Protein AF-A0A1F3WUD7-F1 (afdb_monomer)

Sequence (116 aa):
MKKLGIIGFVFGLLAMILGLYLQLSLVPAAAAADANWQMAISMTNDAYFGSLMHQTDMAVMDAKTDFAVIVMFAGILAVLLSIIPAIRKIRIAWIGIILGVAMCFLGAAYGTHMFS

Structure (mmCIF, N/CA/C/O backbone):
data_AF-A0A1F3WUD7-F1
#
_entry.id   AF-A0A1F3WUD7-F1
#
loop_
_atom_site.group_PDB
_atom_site.id
_atom_site.type_symbol
_atom_site.label_atom_id
_atom_site.label_alt_id
_atom_site.label_comp_id
_atom_site.label_asym_id
_atom_site.label_entity_id
_atom_site.label_seq_id
_atom_site.pdbx_PDB_ins_code
_atom_site.Cartn_x
_atom_site.Cartn_y
_atom_site.Cartn_z
_atom_site.occupancy
_atom_site.B_iso_or_equiv
_atom_site.auth_seq_id
_atom_site.auth_comp_id
_atom_site.auth_asym_id
_atom_site.auth_atom_id
_atom_site.pdbx_PDB_model_num
ATOM 1 N N . MET A 1 1 ? -24.312 4.713 18.463 1.00 73.50 1 MET A N 1
ATOM 2 C CA . MET A 1 1 ? -22.942 4.165 18.627 1.00 73.50 1 MET A CA 1
ATOM 3 C C . MET A 1 1 ? -22.709 2.849 17.891 1.00 73.50 1 MET A C 1
ATOM 5 O O . MET A 1 1 ? -21.718 2.776 17.183 1.00 73.50 1 MET A O 1
ATOM 9 N N . LYS A 1 2 ? -23.597 1.839 17.977 1.00 78.12 2 LYS A N 1
ATOM 10 C CA . LYS A 1 2 ? -23.434 0.569 17.227 1.00 78.12 2 LYS A CA 1
ATOM 11 C C . LYS A 1 2 ? -23.251 0.773 15.714 1.00 78.12 2 LYS A C 1
ATOM 13 O O . LYS A 1 2 ? -22.323 0.217 15.150 1.00 78.12 2 LYS A O 1
ATOM 18 N N . LYS A 1 3 ? -24.060 1.648 15.099 1.00 87.44 3 LYS A N 1
ATOM 19 C CA . LYS A 1 3 ? -23.939 2.021 13.674 1.00 87.44 3 LYS A CA 1
ATOM 20 C C . LYS A 1 3 ? -22.553 2.581 13.324 1.00 87.44 3 LYS A C 1
ATOM 22 O O . LYS A 1 3 ? -21.964 2.156 12.346 1.00 87.44 3 LYS A O 1
ATOM 27 N N . LEU A 1 4 ? -22.010 3.465 14.166 1.00 84.00 4 LEU A N 1
ATOM 28 C CA . LEU A 1 4 ? -20.679 4.050 13.969 1.00 84.00 4 LEU A CA 1
ATOM 29 C C . LEU A 1 4 ? -19.569 2.989 14.069 1.00 84.00 4 LEU A C 1
ATOM 31 O O . LEU A 1 4 ? -18.657 2.985 13.258 1.00 84.00 4 LEU A O 1
ATOM 35 N N . GLY A 1 5 ? -19.690 2.044 15.011 1.00 84.44 5 GLY A N 1
ATOM 36 C CA . GLY A 1 5 ? -18.762 0.911 15.113 1.00 84.44 5 GLY A CA 1
ATOM 37 C C . GLY A 1 5 ? -18.816 -0.034 13.908 1.00 84.44 5 GLY A C 1
ATOM 38 O O . GLY A 1 5 ? -17.779 -0.538 13.496 1.00 84.44 5 GLY A O 1
ATOM 39 N N . ILE A 1 6 ? -19.999 -0.239 13.318 1.00 90.25 6 ILE A N 1
ATOM 40 C CA . ILE A 1 6 ? -20.151 -1.008 12.072 1.00 90.25 6 ILE A CA 1
ATOM 41 C C . ILE A 1 6 ? -19.505 -0.260 10.903 1.00 90.25 6 ILE A C 1
ATOM 43 O O . ILE A 1 6 ? -18.775 -0.871 10.136 1.00 90.25 6 ILE A O 1
ATOM 47 N N . ILE A 1 7 ? -19.717 1.056 10.790 1.00 90.94 7 ILE A N 1
ATOM 48 C CA . ILE A 1 7 ? -19.089 1.878 9.745 1.00 90.94 7 ILE A CA 1
ATOM 49 C C . ILE A 1 7 ? -17.561 1.801 9.853 1.00 90.94 7 ILE A C 1
ATOM 51 O O . ILE A 1 7 ? -16.904 1.498 8.864 1.00 90.94 7 ILE A O 1
ATOM 55 N N . GLY A 1 8 ? -16.994 1.993 11.049 1.00 87.69 8 GLY A N 1
ATOM 56 C CA . GLY A 1 8 ? -15.548 1.876 11.260 1.00 87.69 8 GLY A CA 1
ATOM 57 C C . GLY A 1 8 ? -14.996 0.494 10.888 1.00 87.69 8 GLY A C 1
ATOM 58 O O . GLY A 1 8 ? -13.964 0.396 10.229 1.00 87.69 8 GLY A O 1
ATOM 59 N N . PHE A 1 9 ? -15.728 -0.574 11.216 1.00 90.56 9 PHE A N 1
ATOM 60 C CA . PHE A 1 9 ? -15.383 -1.934 10.797 1.00 90.56 9 PHE A CA 1
ATOM 61 C C . PHE A 1 9 ? -15.410 -2.114 9.268 1.00 90.56 9 PHE A C 1
ATOM 63 O O . PHE A 1 9 ? -14.472 -2.678 8.712 1.00 90.56 9 PHE A O 1
ATOM 70 N N . VAL A 1 10 ? -16.438 -1.603 8.580 1.00 94.25 10 VAL A N 1
ATOM 71 C CA . VAL A 1 10 ? -16.538 -1.661 7.109 1.00 94.25 10 VAL A CA 1
ATOM 72 C C . VAL A 1 10 ? -15.375 -0.916 6.451 1.00 94.25 10 VAL A C 1
ATOM 74 O O . VAL A 1 10 ? -14.764 -1.444 5.528 1.00 94.25 10 VAL A O 1
ATOM 77 N N . PHE A 1 11 ? -15.013 0.266 6.954 1.00 92.69 11 PHE A N 1
ATOM 78 C CA . PHE A 1 11 ? -13.837 0.996 6.469 1.00 92.69 11 PHE A CA 1
ATOM 79 C C . PHE A 1 11 ? -12.528 0.245 6.740 1.00 92.69 11 PHE A C 1
ATOM 81 O O . PHE A 1 11 ? -11.654 0.234 5.880 1.00 92.69 11 PHE A O 1
ATOM 88 N N . GLY A 1 12 ? -12.410 -0.440 7.881 1.00 92.94 12 GLY A N 1
ATOM 89 C CA . GLY A 1 12 ? -11.276 -1.325 8.161 1.00 92.94 12 GLY A CA 1
ATOM 90 C C . GLY A 1 12 ? -11.165 -2.482 7.163 1.00 92.94 12 GLY A C 1
ATOM 91 O O . GLY A 1 12 ? -10.070 -2.779 6.693 1.00 92.94 12 GLY A O 1
ATOM 92 N N . LEU A 1 13 ? -12.289 -3.098 6.782 1.00 95.94 13 LEU A N 1
ATOM 93 C CA . LEU A 1 13 ? -12.314 -4.133 5.742 1.00 95.94 13 LEU A CA 1
ATOM 94 C C . LEU A 1 13 ? -11.945 -3.585 4.360 1.00 95.94 13 LEU A C 1
ATOM 96 O O . LEU A 1 13 ? -11.199 -4.234 3.635 1.00 95.94 13 LEU A O 1
ATOM 100 N N . LEU A 1 14 ? -12.433 -2.396 3.999 1.00 95.19 14 LEU A N 1
ATOM 101 C CA . LEU A 1 14 ? -12.062 -1.747 2.740 1.00 95.19 14 LEU A CA 1
ATOM 102 C C . LEU A 1 14 ? -10.563 -1.440 2.698 1.00 95.19 14 LEU A C 1
ATOM 104 O O . LEU A 1 14 ? -9.904 -1.789 1.723 1.00 95.19 14 LEU A O 1
ATOM 108 N N . ALA A 1 15 ? -10.010 -0.870 3.772 1.00 95.25 15 ALA A N 1
ATOM 109 C CA . ALA A 1 15 ? -8.573 -0.638 3.888 1.00 95.25 15 ALA A CA 1
ATOM 110 C C . ALA A 1 15 ? -7.786 -1.950 3.749 1.00 95.25 15 ALA A C 1
ATOM 112 O O . ALA A 1 15 ? -6.780 -1.986 3.048 1.00 95.25 15 ALA A O 1
ATOM 113 N N . MET A 1 16 ? -8.272 -3.039 4.359 1.00 96.06 16 MET A N 1
ATOM 114 C CA . MET A 1 16 ? -7.658 -4.363 4.248 1.00 96.06 16 MET A CA 1
ATOM 115 C C . MET A 1 16 ? -7.660 -4.888 2.810 1.00 96.06 16 MET A C 1
ATOM 117 O O . MET A 1 16 ? -6.637 -5.379 2.346 1.00 96.06 16 MET A O 1
ATOM 121 N N . ILE A 1 17 ? -8.778 -4.772 2.090 1.00 96.88 17 ILE A N 1
ATOM 122 C CA . ILE A 1 17 ? -8.869 -5.201 0.686 1.00 96.88 17 ILE A CA 1
ATOM 123 C C . ILE A 1 17 ? -7.886 -4.408 -0.181 1.00 96.88 17 ILE A C 1
ATOM 125 O O . ILE A 1 17 ? -7.167 -4.997 -0.986 1.00 96.88 17 ILE A O 1
ATOM 129 N N . LEU A 1 18 ? -7.815 -3.089 0.014 1.00 95.69 18 LEU A N 1
ATOM 130 C CA . LEU A 1 18 ? -6.870 -2.236 -0.706 1.00 95.69 18 LEU A CA 1
ATOM 131 C C . LEU A 1 18 ? -5.416 -2.608 -0.378 1.00 95.69 18 LEU A C 1
ATOM 133 O O . LEU A 1 18 ? -4.598 -2.736 -1.285 1.00 95.69 18 LEU A O 1
ATOM 137 N N . GLY A 1 19 ? -5.094 -2.846 0.895 1.00 95.19 19 GLY A N 1
ATOM 138 C CA . GLY A 1 19 ? -3.750 -3.260 1.300 1.00 95.19 19 GLY A CA 1
ATOM 139 C C . GLY A 1 19 ? -3.356 -4.640 0.771 1.00 95.19 19 GLY A C 1
ATOM 140 O O . GLY A 1 19 ? -2.213 -4.836 0.367 1.00 95.19 19 GLY A O 1
ATOM 141 N N . LEU A 1 20 ? -4.300 -5.582 0.689 1.00 96.38 20 LEU A N 1
ATOM 142 C CA . LEU A 1 20 ? -4.06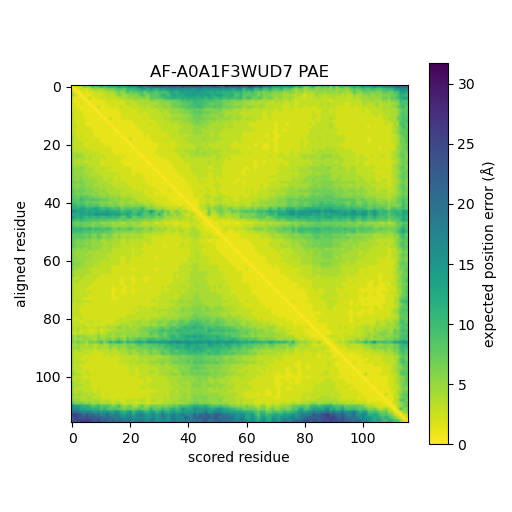8 -6.879 0.047 1.00 96.38 20 LEU A CA 1
ATOM 143 C C . LEU A 1 20 ? -3.806 -6.727 -1.453 1.00 96.38 20 LEU A C 1
ATOM 145 O O . LEU A 1 20 ? -2.897 -7.369 -1.972 1.00 96.38 20 LEU A O 1
ATOM 149 N N . TYR A 1 21 ? -4.555 -5.866 -2.145 1.00 96.12 21 TYR A N 1
ATOM 150 C CA . TYR A 1 21 ? -4.300 -5.580 -3.557 1.00 96.12 21 TYR A CA 1
ATOM 151 C C . TYR A 1 21 ? -2.909 -4.965 -3.769 1.00 96.12 21 TYR A C 1
ATOM 153 O O . TYR A 1 21 ? -2.167 -5.398 -4.651 1.00 96.12 21 TYR A O 1
ATOM 161 N N . LEU A 1 22 ? -2.512 -4.022 -2.910 1.00 94.12 22 LEU A N 1
ATOM 162 C CA . LEU A 1 22 ? -1.165 -3.458 -2.917 1.00 94.12 22 LEU A CA 1
ATOM 163 C C . LEU A 1 22 ? -0.097 -4.550 -2.746 1.00 94.12 22 LEU A C 1
ATOM 165 O O . LEU A 1 22 ? 0.788 -4.664 -3.590 1.00 94.12 22 LEU A O 1
ATOM 169 N N . GLN A 1 23 ? -0.212 -5.388 -1.712 1.00 94.69 23 GLN A N 1
ATOM 170 C CA . GLN A 1 23 ? 0.792 -6.406 -1.388 1.00 94.69 23 GLN A CA 1
ATOM 171 C C . GLN A 1 23 ? 0.901 -7.512 -2.444 1.00 94.69 23 GLN A C 1
ATOM 173 O O . GLN A 1 23 ? 1.993 -8.010 -2.705 1.00 94.69 23 GLN A O 1
ATOM 178 N N . LEU A 1 24 ? -0.230 -7.937 -3.009 1.00 95.12 24 LEU A N 1
ATOM 179 C CA . LEU A 1 24 ? -0.292 -9.114 -3.877 1.00 95.12 24 LEU A CA 1
ATOM 180 C C . LEU A 1 24 ? -0.204 -8.776 -5.365 1.00 95.12 24 LEU A C 1
ATOM 182 O O . LEU A 1 24 ? 0.124 -9.657 -6.151 1.00 95.12 24 LEU A O 1
ATOM 186 N N . SER A 1 25 ? -0.519 -7.540 -5.767 1.00 94.75 25 SER A N 1
ATOM 187 C CA . SER A 1 25 ? -0.548 -7.141 -7.183 1.00 94.75 25 SER A CA 1
ATOM 188 C C . SER A 1 25 ? 0.456 -6.035 -7.495 1.00 94.75 25 SER A C 1
ATOM 190 O O . SER A 1 25 ? 1.343 -6.233 -8.320 1.00 94.75 25 SER A O 1
ATOM 192 N N . LEU A 1 26 ? 0.360 -4.885 -6.821 1.00 93.12 26 LEU A N 1
ATOM 193 C CA . LEU A 1 26 ? 1.175 -3.715 -7.171 1.00 93.12 26 LEU A CA 1
ATOM 194 C C . LEU A 1 26 ? 2.638 -3.849 -6.738 1.00 93.12 26 LEU A C 1
ATOM 196 O O . LEU A 1 26 ? 3.528 -3.497 -7.505 1.00 93.12 26 LEU A O 1
ATOM 200 N N . VAL A 1 27 ? 2.904 -4.380 -5.541 1.00 93.62 27 VAL A N 1
ATOM 201 C CA . VAL A 1 27 ? 4.278 -4.572 -5.047 1.00 93.62 27 VAL A CA 1
ATOM 202 C C . VAL A 1 27 ? 5.070 -5.540 -5.943 1.00 93.62 27 VAL A C 1
ATOM 204 O O . VAL A 1 27 ? 6.160 -5.160 -6.371 1.00 93.62 27 VAL A O 1
ATOM 207 N N . PRO A 1 28 ? 4.556 -6.734 -6.310 1.00 94.62 28 PRO A N 1
ATOM 208 C CA . PRO A 1 28 ? 5.250 -7.617 -7.246 1.00 94.62 28 PRO A CA 1
ATOM 209 C C . PRO A 1 28 ? 5.419 -7.012 -8.644 1.00 94.62 28 PRO A C 1
ATOM 211 O O . PRO A 1 28 ? 6.483 -7.157 -9.239 1.00 94.62 28 PRO A O 1
ATOM 214 N N . ALA A 1 29 ? 4.400 -6.315 -9.162 1.00 93.88 29 ALA A N 1
ATOM 215 C CA . ALA A 1 29 ? 4.474 -5.681 -10.479 1.00 93.88 29 ALA A CA 1
ATOM 216 C C . ALA A 1 29 ? 5.552 -4.587 -10.524 1.00 93.88 29 ALA A C 1
ATOM 218 O O . ALA A 1 29 ? 6.358 -4.549 -11.449 1.00 93.88 29 ALA A O 1
ATOM 219 N N . ALA A 1 30 ? 5.623 -3.749 -9.491 1.00 93.12 30 ALA A N 1
ATOM 220 C CA . ALA A 1 30 ? 6.656 -2.729 -9.370 1.00 93.12 30 ALA A CA 1
ATOM 221 C C . ALA A 1 30 ? 8.058 -3.323 -9.170 1.00 93.12 30 ALA A C 1
ATOM 223 O O . ALA A 1 30 ? 9.020 -2.758 -9.670 1.00 93.12 30 ALA A O 1
ATOM 224 N N . ALA A 1 31 ? 8.192 -4.458 -8.475 1.00 93.25 31 ALA A N 1
ATOM 225 C CA . ALA A 1 31 ? 9.478 -5.148 -8.353 1.00 93.25 31 ALA A CA 1
ATOM 226 C C . ALA A 1 31 ? 9.961 -5.715 -9.701 1.00 93.25 31 ALA A C 1
ATOM 228 O O . ALA A 1 31 ? 11.152 -5.678 -9.997 1.00 93.25 31 ALA A O 1
ATOM 229 N N . ALA A 1 32 ? 9.043 -6.211 -10.538 1.00 93.62 32 ALA A N 1
ATOM 230 C CA . ALA A 1 32 ? 9.368 -6.650 -11.894 1.00 93.62 32 ALA A CA 1
ATOM 231 C C . ALA A 1 32 ? 9.772 -5.471 -12.801 1.00 93.62 32 ALA A C 1
ATOM 233 O O . ALA A 1 32 ? 10.765 -5.570 -13.519 1.00 93.62 32 ALA A O 1
ATOM 234 N N . ALA A 1 33 ? 9.047 -4.352 -12.722 1.00 93.44 33 ALA A N 1
ATOM 235 C CA . ALA A 1 33 ? 9.379 -3.115 -13.430 1.00 93.44 33 ALA A CA 1
ATOM 236 C C . ALA A 1 33 ? 10.764 -2.571 -13.025 1.00 93.44 33 ALA A C 1
ATOM 238 O O . ALA A 1 33 ? 11.577 -2.224 -13.881 1.00 93.44 33 ALA A O 1
ATOM 239 N N . ASP A 1 34 ? 11.072 -2.578 -11.726 1.00 92.19 34 ASP A N 1
ATOM 240 C CA . ASP A 1 34 ? 12.381 -2.164 -11.216 1.00 92.19 34 ASP A CA 1
ATOM 241 C C . ASP A 1 34 ? 13.508 -3.089 -11.715 1.00 92.19 34 ASP A C 1
ATOM 243 O O . ASP A 1 34 ? 14.552 -2.622 -12.167 1.00 92.19 34 ASP A O 1
ATOM 247 N N . ALA A 1 35 ? 13.277 -4.406 -11.751 1.00 93.31 35 ALA A N 1
ATOM 248 C CA . ALA A 1 35 ? 14.238 -5.361 -12.305 1.00 93.31 35 ALA A CA 1
ATOM 249 C C . ALA A 1 35 ? 14.517 -5.129 -13.805 1.00 93.31 35 ALA A C 1
ATOM 251 O O . ALA A 1 35 ? 15.672 -5.209 -14.234 1.00 93.31 35 ALA A O 1
ATOM 252 N N . ASN A 1 36 ? 13.492 -4.805 -14.601 1.00 91.50 36 ASN A N 1
ATOM 253 C CA . ASN A 1 36 ? 13.657 -4.450 -16.016 1.00 91.50 36 ASN A CA 1
ATOM 254 C C . ASN A 1 36 ? 14.490 -3.174 -16.178 1.00 91.50 36 ASN A C 1
ATOM 256 O O . ASN A 1 36 ? 15.404 -3.126 -17.006 1.00 91.50 36 ASN A O 1
ATOM 260 N N . TRP A 1 37 ? 14.201 -2.154 -15.366 1.00 90.69 37 TRP A N 1
ATOM 261 C CA . TRP A 1 37 ? 14.939 -0.896 -15.366 1.00 90.69 37 TRP A CA 1
ATOM 262 C C . TRP A 1 37 ? 16.416 -1.103 -15.011 1.00 90.69 37 TRP A C 1
ATOM 264 O O . TRP A 1 37 ? 17.293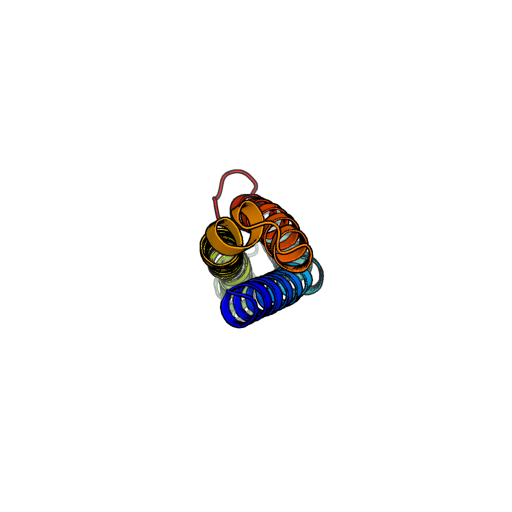 -0.661 -15.757 1.00 90.69 37 TRP A O 1
ATOM 274 N N . GLN A 1 38 ? 16.708 -1.853 -13.943 1.00 92.19 38 GLN A N 1
ATOM 275 C CA . GLN A 1 38 ? 18.078 -2.190 -13.549 1.00 92.19 38 GLN A CA 1
ATOM 276 C C . GLN A 1 38 ? 18.818 -2.975 -14.644 1.00 92.19 38 GLN A C 1
ATOM 278 O O . GLN A 1 38 ? 19.985 -2.693 -14.935 1.00 92.19 38 GLN A O 1
ATOM 283 N N . MET A 1 39 ? 18.143 -3.924 -15.301 1.00 91.31 39 MET A N 1
ATOM 284 C CA . MET A 1 39 ? 18.724 -4.678 -16.412 1.00 91.31 39 MET A CA 1
ATOM 285 C C . MET A 1 39 ? 19.065 -3.763 -17.594 1.00 91.31 39 MET A C 1
ATOM 287 O O . MET A 1 39 ? 20.175 -3.837 -18.124 1.00 91.31 39 MET A O 1
ATOM 291 N N . ALA A 1 40 ? 18.166 -2.850 -17.968 1.00 90.81 40 ALA A N 1
ATOM 292 C CA . ALA A 1 40 ? 18.396 -1.900 -19.052 1.00 90.81 40 ALA A CA 1
ATOM 293 C C . ALA A 1 40 ? 19.571 -0.949 -18.773 1.00 90.81 40 ALA A C 1
ATOM 295 O O . ALA A 1 40 ? 20.371 -0.700 -19.678 1.00 90.81 40 ALA A O 1
ATOM 296 N N . ILE A 1 41 ? 19.724 -0.482 -17.526 1.00 90.38 41 ILE A N 1
ATOM 297 C CA . ILE A 1 41 ? 20.898 0.291 -17.088 1.00 90.38 41 ILE A CA 1
ATOM 298 C C . ILE A 1 41 ? 22.170 -0.544 -17.259 1.00 90.38 41 ILE A C 1
ATOM 300 O O . ILE A 1 41 ? 23.126 -0.090 -17.886 1.00 90.38 41 ILE A O 1
ATOM 304 N N . SER A 1 42 ? 22.177 -1.780 -16.747 1.00 90.69 42 SER A N 1
ATOM 305 C CA . SER A 1 42 ? 23.359 -2.654 -16.788 1.00 90.69 42 SER A CA 1
ATOM 306 C C . SER A 1 42 ? 23.825 -2.979 -18.214 1.00 90.69 42 SER A C 1
ATOM 308 O O . SER A 1 42 ? 25.016 -3.162 -18.454 1.00 90.69 42 SER A O 1
ATOM 310 N N . MET A 1 43 ? 22.891 -3.005 -19.168 1.00 89.88 43 MET A N 1
ATOM 311 C CA . MET A 1 43 ? 23.144 -3.302 -20.577 1.00 89.88 43 MET A CA 1
ATOM 312 C C . MET A 1 43 ? 23.309 -2.053 -21.451 1.00 89.88 43 MET A C 1
ATOM 314 O O . MET A 1 43 ? 23.526 -2.195 -22.651 1.00 89.88 43 MET A O 1
ATOM 318 N N . THR A 1 44 ? 23.209 -0.843 -20.882 1.00 88.50 44 THR A N 1
ATOM 319 C CA . THR A 1 44 ? 23.219 0.431 -21.634 1.00 88.50 44 THR A CA 1
ATOM 320 C C . THR A 1 44 ? 22.209 0.414 -22.795 1.00 88.50 44 THR A C 1
ATOM 322 O O . THR A 1 44 ? 22.515 0.745 -23.938 1.00 88.50 44 THR A O 1
ATOM 325 N N . ASN A 1 45 ? 20.995 -0.075 -22.519 1.00 87.00 45 ASN A N 1
ATOM 326 C CA . ASN A 1 45 ? 19.976 -0.294 -23.540 1.00 87.00 45 ASN A CA 1
ATOM 327 C C . ASN A 1 45 ? 19.137 0.972 -23.779 1.00 87.00 45 ASN A C 1
ATOM 329 O O . ASN A 1 45 ? 18.033 1.108 -23.251 1.00 87.00 45 ASN A O 1
ATOM 333 N N . ASP A 1 46 ? 19.639 1.875 -24.620 1.00 87.75 46 ASP A N 1
ATOM 334 C CA . ASP A 1 46 ? 18.957 3.131 -24.975 1.00 87.75 46 ASP A CA 1
ATOM 335 C C . ASP A 1 46 ? 17.568 2.913 -25.603 1.00 87.75 46 ASP A C 1
ATOM 337 O O . ASP A 1 46 ? 16.660 3.731 -25.432 1.00 87.75 46 ASP A O 1
ATOM 341 N N . ALA A 1 47 ? 17.362 1.781 -26.287 1.00 90.06 47 ALA A N 1
ATOM 342 C CA . ALA A 1 47 ? 16.072 1.452 -26.885 1.00 90.06 47 ALA A CA 1
ATOM 343 C C . ALA A 1 47 ? 14.985 1.216 -25.825 1.00 90.06 47 ALA A C 1
ATOM 345 O O . ALA A 1 47 ? 13.827 1.550 -26.068 1.00 90.06 47 ALA A O 1
ATOM 346 N N . TYR A 1 48 ? 15.341 0.692 -24.645 1.00 91.50 48 TYR A N 1
ATOM 347 C CA . TYR A 1 48 ? 14.397 0.543 -23.537 1.00 91.50 48 TYR A CA 1
ATOM 348 C C . TYR A 1 48 ? 13.909 1.909 -23.046 1.00 91.50 48 TYR A C 1
ATOM 350 O O . TYR A 1 48 ? 12.701 2.118 -22.981 1.00 91.50 48 TYR A O 1
ATOM 358 N N . PHE A 1 49 ? 14.811 2.860 -22.787 1.00 90.44 49 PHE A N 1
ATOM 359 C CA . PHE A 1 49 ? 14.455 4.181 -22.248 1.00 90.44 49 PHE A CA 1
ATOM 360 C C . PHE A 1 49 ? 13.574 5.012 -23.193 1.00 90.44 49 PHE A C 1
ATOM 362 O O . PHE A 1 49 ? 12.767 5.816 -22.734 1.00 90.44 49 PHE A O 1
ATOM 369 N N . GLY A 1 50 ? 13.673 4.790 -24.507 1.00 90.00 50 GLY A N 1
ATOM 370 C CA . GLY A 1 50 ? 12.767 5.384 -25.496 1.00 90.00 50 GLY A CA 1
ATOM 371 C C . GLY A 1 50 ? 11.468 4.602 -25.736 1.00 90.00 50 GLY A C 1
ATOM 372 O O . GLY A 1 50 ? 10.613 5.057 -26.496 1.00 90.00 50 GLY A O 1
ATOM 373 N N . SER A 1 51 ? 11.312 3.416 -25.143 1.00 92.62 51 SER A N 1
ATOM 374 C CA . SER A 1 51 ? 10.195 2.513 -25.431 1.00 92.62 51 SER A CA 1
ATOM 375 C C . SER A 1 51 ? 8.945 2.805 -24.599 1.00 92.62 51 SER A C 1
ATOM 377 O O . SER A 1 51 ? 8.999 3.375 -23.508 1.00 92.62 51 SER A O 1
ATOM 379 N N . LEU A 1 52 ? 7.803 2.312 -25.087 1.00 93.69 52 LEU A N 1
ATOM 380 C CA . LEU A 1 52 ? 6.563 2.265 -24.310 1.00 93.69 52 LEU A CA 1
ATOM 381 C C . LEU A 1 52 ? 6.722 1.421 -23.033 1.00 93.69 52 LEU A C 1
ATOM 383 O O . LEU A 1 52 ? 6.093 1.737 -22.031 1.00 93.69 52 LEU A O 1
ATOM 387 N N . MET A 1 53 ? 7.586 0.397 -23.055 1.00 92.00 53 MET A N 1
ATOM 388 C CA . MET A 1 53 ? 7.826 -0.475 -21.899 1.00 92.00 53 MET A CA 1
ATOM 389 C C . MET A 1 53 ? 8.402 0.308 -20.716 1.00 92.00 53 MET A C 1
ATOM 391 O O . MET A 1 53 ? 7.935 0.161 -19.593 1.00 92.00 53 MET A O 1
ATOM 395 N N . HIS A 1 54 ? 9.364 1.200 -20.963 1.00 92.12 54 HIS A N 1
ATOM 396 C CA . HIS A 1 54 ? 9.916 2.038 -19.900 1.00 92.12 54 HIS A CA 1
ATOM 397 C C . HIS A 1 54 ? 8.857 2.970 -19.300 1.00 92.12 54 HIS A C 1
ATOM 399 O O . HIS A 1 54 ? 8.786 3.118 -18.083 1.00 92.12 54 HIS A O 1
ATOM 405 N N . GLN A 1 55 ? 7.992 3.550 -20.137 1.00 93.44 55 GLN A N 1
ATOM 406 C CA . GLN A 1 55 ? 6.896 4.398 -19.659 1.00 93.44 55 GLN A CA 1
ATOM 407 C C . GLN A 1 55 ? 5.900 3.610 -18.801 1.00 93.44 55 GLN A C 1
ATOM 409 O O . GLN A 1 55 ? 5.449 4.115 -17.774 1.00 93.44 55 GLN A O 1
ATOM 414 N N . THR A 1 56 ? 5.568 2.374 -19.189 1.00 93.44 56 THR A N 1
ATOM 415 C CA . THR A 1 56 ? 4.680 1.519 -18.392 1.00 93.44 56 THR A CA 1
ATOM 416 C C . THR A 1 56 ? 5.325 1.082 -17.084 1.00 93.44 56 THR A C 1
ATOM 418 O O . THR A 1 56 ? 4.658 1.112 -16.055 1.00 93.44 56 THR A O 1
ATOM 421 N N . ASP A 1 57 ? 6.612 0.739 -17.097 1.00 92.75 57 ASP A N 1
ATOM 422 C CA . ASP A 1 57 ? 7.339 0.295 -15.905 1.00 92.75 57 ASP A CA 1
ATOM 423 C C . ASP A 1 57 ? 7.452 1.431 -14.875 1.00 92.75 57 ASP A C 1
ATOM 425 O O . ASP A 1 57 ? 7.121 1.234 -13.703 1.00 92.75 57 ASP A O 1
ATOM 429 N N . MET A 1 58 ? 7.775 2.651 -15.320 1.00 92.31 58 MET A N 1
ATOM 430 C CA . MET A 1 58 ? 7.752 3.845 -14.465 1.00 92.31 58 MET A CA 1
ATOM 431 C C . MET A 1 58 ? 6.354 4.112 -13.894 1.00 92.31 58 MET A C 1
ATOM 433 O O . MET A 1 58 ? 6.203 4.295 -12.688 1.00 92.31 58 MET A O 1
ATOM 437 N N . ALA A 1 59 ? 5.313 4.052 -14.732 1.00 93.19 59 ALA A N 1
ATOM 438 C CA . ALA A 1 59 ? 3.939 4.265 -14.284 1.00 93.19 59 ALA A CA 1
ATOM 439 C C . ALA A 1 59 ? 3.488 3.225 -13.242 1.00 93.19 59 ALA A C 1
ATOM 441 O O . ALA A 1 59 ? 2.735 3.556 -12.329 1.00 93.19 59 ALA A O 1
ATOM 442 N N . VAL A 1 60 ? 3.944 1.973 -13.345 1.00 92.44 60 VAL A N 1
ATOM 443 C CA . VAL A 1 60 ? 3.647 0.918 -12.362 1.00 92.44 60 VAL A CA 1
ATOM 444 C C . VAL A 1 60 ? 4.383 1.163 -11.041 1.00 92.44 60 VAL A C 1
ATOM 446 O O . VAL A 1 60 ? 3.796 0.975 -9.970 1.00 92.44 60 VAL A O 1
ATOM 449 N N . MET A 1 61 ? 5.643 1.602 -11.094 1.00 90.75 61 MET A N 1
ATOM 450 C CA . MET A 1 61 ? 6.419 1.960 -9.901 1.00 90.75 61 MET A CA 1
ATOM 451 C C . MET A 1 61 ? 5.802 3.151 -9.153 1.00 90.75 61 MET A C 1
ATOM 453 O O . MET A 1 61 ? 5.679 3.098 -7.924 1.00 90.75 61 MET A O 1
ATOM 457 N N . ASP A 1 62 ? 5.340 4.168 -9.882 1.00 91.31 62 ASP A N 1
ATOM 458 C CA . ASP A 1 62 ? 4.627 5.320 -9.322 1.00 91.31 62 ASP A CA 1
ATOM 459 C C . ASP A 1 62 ? 3.267 4.900 -8.751 1.00 91.31 62 ASP A C 1
ATOM 461 O O . ASP A 1 62 ? 2.953 5.196 -7.596 1.00 91.31 62 ASP A O 1
ATOM 465 N N . ALA A 1 63 ? 2.497 4.101 -9.501 1.00 91.06 63 ALA A N 1
ATOM 466 C CA . ALA A 1 63 ? 1.192 3.611 -9.066 1.00 91.06 63 ALA A CA 1
ATOM 467 C C . ALA A 1 63 ? 1.264 2.806 -7.761 1.00 91.06 63 ALA A C 1
ATOM 469 O O . ALA A 1 63 ? 0.363 2.921 -6.931 1.00 91.06 63 ALA A O 1
ATOM 470 N N . LYS A 1 64 ? 2.325 2.013 -7.536 1.00 93.31 64 LYS A N 1
ATOM 471 C CA . LYS A 1 64 ? 2.555 1.347 -6.239 1.00 93.31 64 LYS A CA 1
ATOM 472 C C . LYS A 1 64 ? 2.597 2.372 -5.104 1.00 93.31 64 LYS A C 1
ATOM 474 O O . LYS A 1 64 ? 1.927 2.176 -4.089 1.00 93.31 64 LYS A O 1
ATOM 479 N N . THR A 1 65 ? 3.382 3.432 -5.269 1.00 92.06 65 THR A N 1
ATOM 480 C CA . THR A 1 65 ? 3.604 4.457 -4.240 1.00 92.06 65 THR A CA 1
ATOM 481 C C . THR A 1 65 ? 2.319 5.237 -3.969 1.00 92.06 65 THR A C 1
ATOM 483 O O . THR A 1 65 ? 1.873 5.319 -2.823 1.00 92.06 65 THR A O 1
ATOM 486 N N . ASP A 1 66 ? 1.651 5.708 -5.022 1.00 92.56 66 A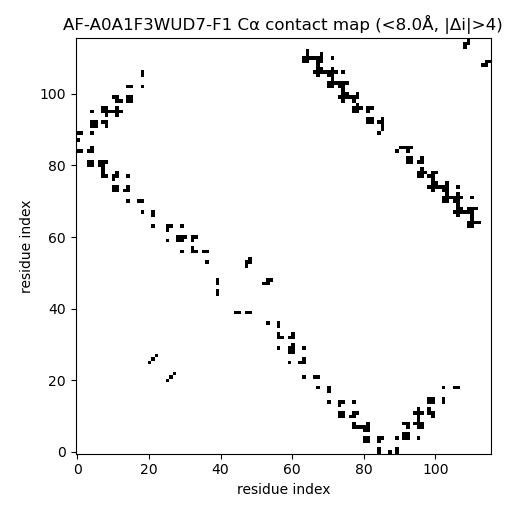SP A N 1
ATOM 487 C CA . ASP A 1 66 ? 0.388 6.443 -4.918 1.00 92.56 66 ASP A CA 1
ATOM 488 C C . ASP A 1 66 ? -0.704 5.604 -4.247 1.00 92.56 66 ASP A C 1
ATOM 490 O O . ASP A 1 66 ? -1.403 6.054 -3.332 1.00 92.56 66 ASP A O 1
ATOM 494 N N . PHE A 1 67 ? -0.832 4.338 -4.650 1.00 94.88 67 PHE A N 1
ATOM 495 C CA . PHE A 1 67 ? -1.823 3.441 -4.071 1.00 94.88 67 PHE A CA 1
ATOM 496 C C . PHE A 1 67 ? -1.510 3.113 -2.608 1.00 94.88 67 PHE A C 1
ATOM 498 O O . PHE A 1 67 ? -2.422 2.993 -1.789 1.00 94.88 67 PHE A O 1
ATOM 505 N N . ALA A 1 68 ? -0.234 3.022 -2.238 1.00 94.25 68 ALA A N 1
ATOM 506 C CA . ALA A 1 68 ? 0.172 2.841 -0.852 1.00 94.25 68 ALA A CA 1
ATOM 507 C C . ALA A 1 68 ? -0.180 4.037 0.037 1.00 94.25 68 ALA A C 1
ATOM 509 O O . ALA A 1 68 ? -0.654 3.843 1.160 1.00 94.25 68 ALA A O 1
ATOM 510 N N . VAL A 1 69 ? -0.075 5.262 -0.480 1.00 93.94 69 VAL A N 1
ATOM 511 C CA . VAL A 1 69 ? -0.569 6.461 0.211 1.00 93.94 69 VAL A CA 1
ATOM 512 C C . VAL A 1 69 ? -2.088 6.391 0.418 1.00 93.94 69 VAL A C 1
ATOM 514 O O . VAL A 1 69 ? -2.578 6.692 1.511 1.00 93.94 69 VAL A O 1
ATOM 517 N N . ILE A 1 70 ? -2.849 5.918 -0.575 1.00 95.00 70 ILE A N 1
ATOM 518 C CA . ILE A 1 70 ? -4.301 5.701 -0.437 1.00 95.00 70 ILE A CA 1
ATOM 519 C C . ILE A 1 70 ? -4.600 4.672 0.662 1.00 95.00 70 ILE A C 1
ATOM 521 O O . ILE A 1 70 ? -5.450 4.922 1.520 1.00 95.00 70 ILE A O 1
ATOM 525 N N . VAL A 1 71 ? -3.890 3.539 0.677 1.00 95.94 71 VAL A N 1
ATOM 526 C CA . VAL A 1 71 ? -4.027 2.500 1.715 1.00 95.94 71 VAL A CA 1
ATOM 527 C C . VAL A 1 71 ? -3.720 3.072 3.101 1.00 95.94 71 VAL A C 1
ATOM 529 O O . VAL A 1 71 ? -4.463 2.810 4.051 1.00 95.94 71 VAL A O 1
ATOM 532 N N . MET A 1 72 ? -2.684 3.907 3.213 1.00 95.44 72 MET A N 1
ATOM 533 C CA . MET A 1 72 ? -2.316 4.572 4.461 1.00 95.44 72 MET A CA 1
ATOM 534 C C . MET A 1 72 ? -3.462 5.449 4.981 1.00 95.44 72 MET A C 1
ATOM 536 O O . MET A 1 72 ? -3.905 5.280 6.119 1.00 95.44 72 MET A O 1
ATOM 540 N N . PHE A 1 73 ? -3.991 6.348 4.146 1.00 95.56 73 PHE A N 1
ATOM 541 C CA . PHE A 1 73 ? -5.089 7.233 4.539 1.00 95.56 73 PHE A CA 1
ATOM 542 C C . PHE A 1 73 ? -6.394 6.480 4.813 1.00 95.56 73 PHE A C 1
ATOM 544 O O . PHE A 1 73 ? -7.110 6.828 5.755 1.00 95.56 73 PHE A O 1
ATOM 551 N N . ALA A 1 74 ? -6.690 5.420 4.057 1.00 95.19 74 ALA A N 1
ATOM 552 C CA . ALA A 1 74 ? -7.822 4.541 4.335 1.00 95.19 74 ALA A CA 1
ATOM 553 C C . ALA A 1 74 ? -7.684 3.867 5.713 1.00 95.19 74 ALA A C 1
ATOM 555 O O . ALA A 1 74 ? -8.653 3.813 6.475 1.00 95.19 74 ALA A O 1
ATOM 556 N N . GLY A 1 75 ? -6.472 3.424 6.067 1.00 94.94 75 GLY A N 1
ATOM 557 C CA . GLY A 1 75 ? -6.146 2.895 7.390 1.00 94.94 75 GLY A CA 1
ATOM 558 C C . GLY A 1 75 ? -6.365 3.921 8.506 1.00 94.94 75 GLY A C 1
ATOM 559 O O . GLY A 1 75 ? -7.065 3.634 9.479 1.00 94.94 75 GLY A O 1
ATOM 560 N N .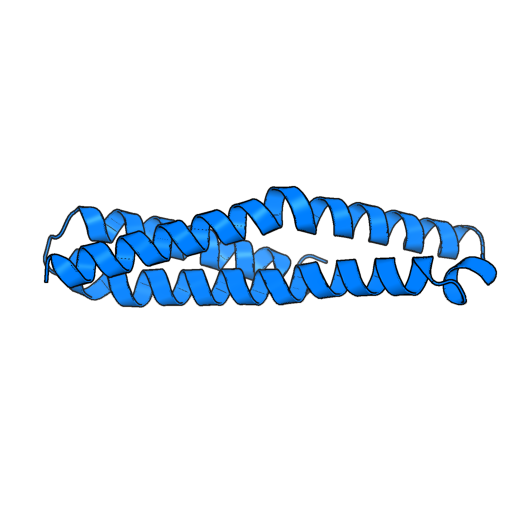 ILE A 1 76 ? -5.858 5.148 8.335 1.00 95.50 76 ILE A N 1
ATOM 561 C CA . ILE A 1 76 ? -6.062 6.259 9.283 1.00 95.50 76 ILE A CA 1
ATOM 562 C C . ILE A 1 76 ? -7.557 6.542 9.476 1.00 95.50 76 ILE A C 1
ATOM 564 O O . ILE A 1 76 ? -8.035 6.636 10.608 1.00 95.50 76 ILE A O 1
ATOM 568 N N . LEU A 1 77 ? -8.319 6.632 8.384 1.00 94.88 77 LEU A N 1
ATOM 569 C CA . LEU A 1 77 ? -9.756 6.890 8.439 1.00 94.88 77 LEU A CA 1
ATOM 570 C C . LEU A 1 77 ? -10.505 5.773 9.182 1.00 94.88 77 LEU A C 1
ATOM 572 O O . LEU A 1 77 ? -11.362 6.061 10.022 1.00 94.88 77 LEU A O 1
ATOM 576 N N . ALA A 1 78 ? -10.156 4.508 8.933 1.00 94.50 78 ALA A N 1
ATOM 577 C CA . ALA A 1 78 ? -10.733 3.366 9.637 1.00 94.50 78 ALA A CA 1
ATOM 578 C C . ALA A 1 78 ? -10.480 3.432 11.154 1.00 94.50 78 ALA A C 1
ATOM 580 O O . ALA A 1 78 ? -11.397 3.174 11.943 1.00 94.50 78 ALA A O 1
ATOM 581 N N . VAL A 1 79 ? -9.277 3.843 11.576 1.00 94.69 79 VAL A N 1
ATOM 582 C CA . VAL A 1 79 ? -8.943 4.061 12.992 1.00 94.69 79 VAL A CA 1
ATOM 583 C C . VAL A 1 79 ? -9.789 5.187 13.587 1.00 94.69 79 VAL A C 1
ATOM 585 O O . VAL A 1 79 ? -10.437 4.982 14.616 1.00 94.69 79 VAL A O 1
ATOM 588 N N . LEU A 1 80 ? -9.849 6.350 12.932 1.00 94.44 80 LEU A N 1
ATOM 589 C CA . LEU A 1 80 ? -10.595 7.515 13.422 1.00 94.44 80 LEU A CA 1
ATOM 590 C C .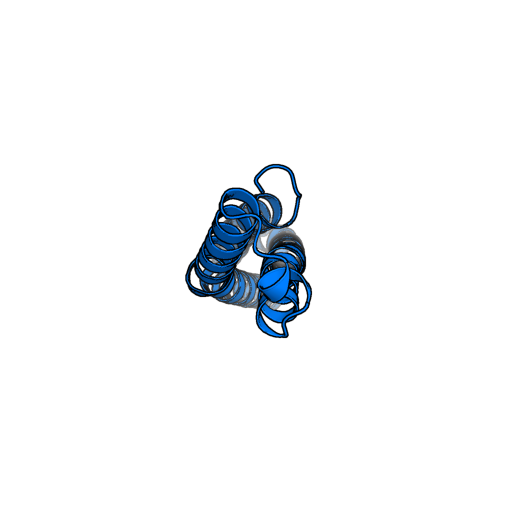 LEU A 1 80 ? -12.088 7.211 13.614 1.00 94.44 80 LEU A C 1
ATOM 592 O O . LEU A 1 80 ? -12.665 7.545 14.652 1.00 94.44 80 LEU A O 1
ATOM 596 N N . LEU A 1 81 ? -12.705 6.515 12.655 1.00 93.31 81 LEU A N 1
ATOM 597 C CA . LEU A 1 81 ? -14.113 6.112 12.730 1.00 93.31 81 LEU A CA 1
ATOM 598 C C . LEU A 1 81 ? -14.375 5.058 13.818 1.00 93.31 81 LEU A C 1
ATOM 600 O O . LEU A 1 81 ? -15.489 4.967 14.344 1.00 93.31 81 LEU A O 1
ATOM 604 N N . SER A 1 82 ? -13.354 4.281 14.185 1.00 92.44 82 SER A N 1
ATOM 605 C CA . SER A 1 82 ? -13.469 3.161 15.121 1.00 92.44 82 SER A CA 1
ATOM 606 C C . SER A 1 82 ? -13.081 3.503 16.568 1.00 92.44 82 SER A C 1
ATOM 608 O O . SER A 1 82 ? -13.586 2.860 17.490 1.00 92.44 82 SER A O 1
ATOM 610 N N . ILE A 1 83 ? -12.266 4.538 16.807 1.00 92.88 83 ILE A N 1
ATOM 611 C CA . ILE A 1 83 ? -11.789 4.937 18.148 1.00 92.88 83 ILE A CA 1
ATOM 612 C C . ILE A 1 83 ? -12.942 5.233 19.115 1.00 92.88 83 ILE A C 1
ATOM 614 O O . ILE A 1 83 ? -13.041 4.630 20.186 1.00 92.88 83 ILE A O 1
ATOM 618 N N . ILE A 1 84 ? -13.856 6.130 18.737 1.00 90.94 84 ILE A N 1
ATOM 619 C CA . ILE A 1 84 ? -14.963 6.554 19.608 1.00 90.94 84 ILE A CA 1
ATOM 620 C C . ILE A 1 84 ? -15.878 5.369 19.985 1.00 90.94 84 ILE A C 1
ATOM 622 O O . ILE A 1 84 ? -16.177 5.196 21.174 1.00 90.94 84 ILE A O 1
ATOM 626 N N . PRO A 1 85 ? -16.358 4.533 19.038 1.00 90.31 85 PRO A N 1
ATOM 627 C CA . PRO A 1 85 ? -17.180 3.383 19.397 1.00 90.31 85 PRO A CA 1
ATOM 628 C C . PRO A 1 85 ? -16.406 2.313 20.187 1.00 90.31 85 PRO A C 1
ATOM 630 O O . PRO A 1 85 ? -17.006 1.691 21.067 1.00 90.31 85 PRO A O 1
ATOM 633 N N . ALA A 1 86 ? -15.103 2.128 19.949 1.00 89.94 86 ALA A N 1
ATOM 634 C CA . ALA A 1 86 ? -14.279 1.170 20.692 1.00 89.94 86 ALA A CA 1
ATOM 635 C C . ALA A 1 86 ? -14.140 1.541 22.177 1.00 89.94 86 ALA A C 1
ATOM 637 O O . ALA A 1 86 ? -14.373 0.691 23.042 1.00 89.94 86 ALA A O 1
ATOM 638 N N . ILE A 1 87 ? -13.870 2.818 22.483 1.00 91.69 87 ILE A N 1
ATOM 639 C CA . ILE A 1 87 ? -13.788 3.330 23.865 1.00 91.69 87 ILE A CA 1
ATOM 640 C C . ILE A 1 87 ? -15.142 3.186 24.579 1.00 91.69 87 ILE A C 1
ATOM 642 O O . ILE A 1 87 ? -15.204 2.872 25.767 1.00 91.69 87 ILE A O 1
ATOM 646 N N . ARG A 1 88 ? -16.257 3.299 23.842 1.00 90.19 88 ARG A N 1
ATOM 647 C CA . ARG A 1 88 ? -17.613 3.012 24.352 1.00 90.19 88 ARG A CA 1
ATOM 648 C C . ARG A 1 88 ? -17.962 1.516 24.407 1.00 90.19 88 ARG A C 1
ATOM 650 O O . ARG A 1 88 ? -19.141 1.162 24.410 1.00 90.19 88 ARG A O 1
ATOM 657 N N . LYS A 1 89 ? -16.956 0.641 24.491 1.00 87.44 89 LYS A N 1
ATOM 658 C CA . LYS A 1 89 ? -17.075 -0.813 24.703 1.00 87.44 89 LYS A CA 1
ATOM 659 C C . LYS A 1 89 ? -17.776 -1.579 23.570 1.00 87.44 89 LYS A C 1
ATOM 661 O O . LYS A 1 89 ? -18.291 -2.676 23.790 1.00 87.44 89 LYS A O 1
ATOM 666 N N . ILE A 1 90 ? -17.784 -1.054 22.341 1.00 89.88 90 ILE A N 1
ATOM 667 C CA . ILE A 1 90 ? -18.270 -1.802 21.172 1.00 89.88 90 ILE A CA 1
ATOM 668 C C . ILE A 1 90 ? -17.136 -2.691 20.650 1.00 89.88 90 ILE A C 1
ATOM 670 O O . ILE A 1 90 ? -16.210 -2.208 20.006 1.00 89.88 90 ILE A O 1
ATOM 674 N N . ARG A 1 91 ? -17.231 -4.005 20.896 1.00 87.19 91 ARG A N 1
ATOM 675 C CA . ARG A 1 91 ? -16.178 -4.978 20.538 1.00 87.19 91 ARG A CA 1
ATOM 676 C C . ARG A 1 91 ? -15.814 -4.970 19.048 1.00 87.19 91 ARG A C 1
ATOM 678 O O . ARG A 1 91 ? -14.636 -5.030 18.731 1.00 87.19 91 ARG A O 1
ATOM 685 N N . ILE A 1 92 ? -16.789 -4.828 18.144 1.00 89.12 92 ILE A N 1
ATOM 686 C CA . ILE A 1 92 ? -16.521 -4.855 16.692 1.00 89.12 92 ILE A CA 1
ATOM 687 C C . ILE A 1 92 ? -15.660 -3.674 16.218 1.00 89.12 92 ILE A C 1
ATOM 689 O O . ILE A 1 92 ? -14.909 -3.804 15.258 1.00 89.12 92 ILE A O 1
ATOM 693 N N . ALA A 1 93 ? -15.712 -2.538 16.922 1.00 89.56 93 ALA A N 1
ATOM 694 C CA . ALA A 1 93 ? -14.9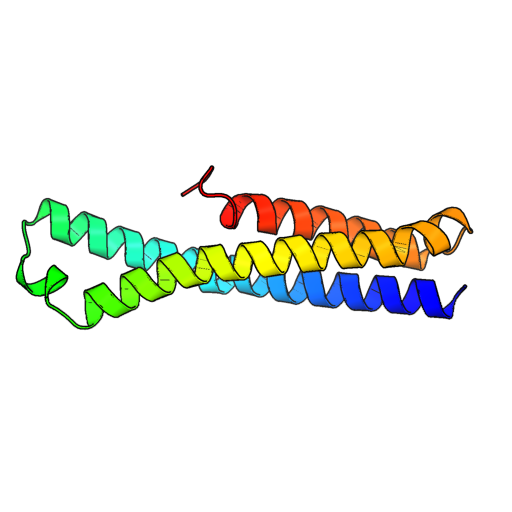19 -1.365 16.572 1.00 89.56 93 ALA A CA 1
ATOM 695 C C . ALA A 1 93 ? -13.420 -1.573 16.849 1.00 89.56 93 ALA A C 1
ATOM 697 O O . ALA A 1 93 ? -12.591 -1.007 16.149 1.00 89.56 93 ALA A O 1
ATOM 698 N N . TRP A 1 94 ? -13.050 -2.438 17.800 1.00 91.69 94 TRP A N 1
ATOM 699 C CA . TRP A 1 94 ? -11.643 -2.791 18.018 1.00 91.69 94 TRP A CA 1
ATOM 700 C C . TRP A 1 94 ? -11.022 -3.484 16.805 1.00 91.69 94 TRP A C 1
ATOM 702 O O . TRP A 1 94 ? -9.867 -3.227 16.488 1.00 91.69 94 TRP A O 1
ATOM 712 N N . ILE A 1 95 ? -11.800 -4.298 16.086 1.00 92.25 95 ILE A N 1
ATOM 713 C CA . ILE A 1 95 ? -11.340 -4.936 14.847 1.00 92.25 95 ILE A CA 1
ATOM 714 C C . ILE A 1 95 ? -11.059 -3.868 13.783 1.00 92.25 95 ILE A C 1
ATOM 716 O O . ILE A 1 95 ? -10.021 -3.917 13.134 1.00 92.25 95 ILE A O 1
ATOM 720 N N . GLY A 1 96 ? 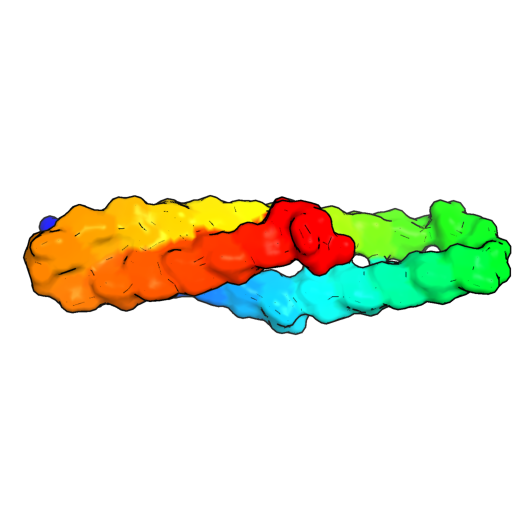-11.931 -2.861 13.661 1.00 90.31 96 GLY A N 1
ATOM 721 C CA . GLY A 1 96 ? -11.711 -1.719 12.768 1.00 90.31 96 GLY A CA 1
ATOM 722 C C . GLY A 1 96 ? -10.428 -0.942 13.088 1.00 90.31 96 GLY A C 1
ATOM 723 O O . GLY A 1 96 ? -9.699 -0.579 12.170 1.00 90.31 96 GLY A O 1
ATOM 724 N N . ILE A 1 97 ? -10.103 -0.757 14.375 1.00 92.88 97 ILE A N 1
ATOM 725 C CA . ILE A 1 97 ? -8.831 -0.143 14.796 1.00 92.88 97 ILE A CA 1
ATOM 726 C C . ILE A 1 97 ? -7.647 -1.013 14.380 1.00 92.88 97 ILE A C 1
ATOM 728 O O . ILE A 1 97 ? -6.720 -0.501 13.766 1.00 92.88 97 ILE A O 1
ATOM 732 N N . ILE A 1 98 ? -7.668 -2.311 14.694 1.00 95.44 98 ILE A N 1
ATOM 733 C CA . ILE A 1 98 ? -6.552 -3.220 14.384 1.00 95.44 98 ILE A CA 1
ATOM 734 C C . ILE A 1 98 ? -6.293 -3.253 12.874 1.00 95.44 98 ILE A C 1
ATOM 736 O O . ILE A 1 98 ? -5.153 -3.085 12.446 1.00 95.44 98 ILE A O 1
ATOM 740 N N . LEU A 1 99 ? -7.351 -3.410 12.071 1.00 93.50 99 LEU A N 1
ATOM 741 C CA . LEU A 1 99 ? -7.252 -3.396 10.612 1.00 93.50 99 LEU A CA 1
ATOM 742 C C . LEU A 1 99 ? -6.732 -2.051 10.1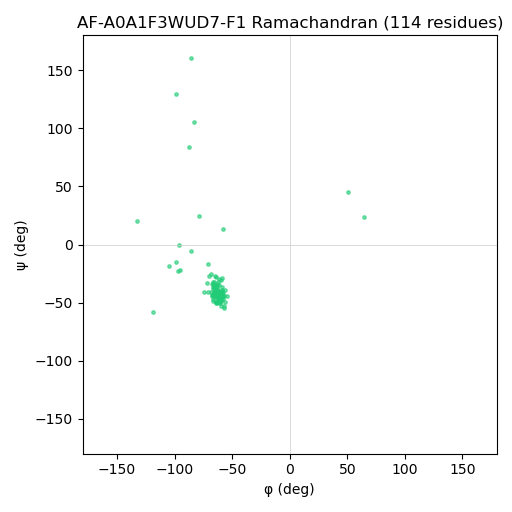01 1.00 93.50 99 LEU A C 1
ATOM 744 O O . LEU A 1 99 ? -5.819 -2.019 9.282 1.00 93.50 99 LEU A O 1
ATOM 748 N N . GLY A 1 100 ? -7.271 -0.943 10.611 1.00 94.06 100 GLY A N 1
ATOM 749 C CA . GLY A 1 100 ? -6.848 0.392 10.206 1.00 94.06 100 GLY A CA 1
ATOM 750 C C . GLY A 1 100 ? -5.381 0.679 10.535 1.00 94.06 100 GLY A C 1
ATOM 751 O O . GLY A 1 100 ? -4.660 1.195 9.688 1.00 94.06 100 GLY A O 1
ATOM 752 N N . VAL A 1 101 ? -4.909 0.284 11.722 1.00 96.25 101 VAL A N 1
ATOM 753 C CA . VAL A 1 101 ? -3.500 0.423 12.123 1.00 96.25 101 VAL A CA 1
ATOM 754 C C . VAL A 1 101 ? -2.600 -0.428 11.231 1.00 96.25 101 VAL A C 1
ATOM 756 O O . VAL A 1 101 ? -1.626 0.090 10.692 1.00 96.25 101 VAL A O 1
ATOM 759 N N . ALA A 1 102 ? -2.932 -1.706 11.025 1.00 95.75 102 ALA A N 1
ATOM 760 C CA . ALA A 1 102 ? -2.142 -2.595 10.174 1.00 95.75 102 ALA A CA 1
ATOM 761 C C . ALA A 1 102 ? -2.012 -2.049 8.742 1.00 95.75 102 ALA A C 1
ATOM 763 O O . ALA A 1 102 ? -0.916 -2.024 8.186 1.00 95.75 102 ALA A O 1
ATOM 764 N N . MET A 1 103 ? -3.113 -1.554 8.169 1.00 96.12 103 MET A N 1
ATOM 765 C CA . MET A 1 103 ? -3.112 -0.975 6.823 1.00 96.12 103 MET A CA 1
ATOM 766 C C . MET A 1 103 ? -2.420 0.384 6.765 1.00 96.12 103 MET A C 1
ATOM 768 O O . MET A 1 103 ? -1.753 0.674 5.781 1.00 96.12 103 MET A O 1
ATOM 772 N N . CYS A 1 104 ? -2.499 1.193 7.825 1.00 93.88 104 CYS A N 1
ATOM 773 C CA . CYS A 1 104 ? -1.728 2.429 7.924 1.00 93.88 104 CYS A CA 1
ATOM 774 C C . CYS A 1 104 ? -0.222 2.151 7.842 1.00 93.88 104 CYS A C 1
ATOM 776 O O . CYS A 1 104 ? 0.476 2.825 7.091 1.00 93.88 104 CYS A O 1
ATOM 778 N N . PHE A 1 105 ? 0.274 1.150 8.577 1.00 94.31 105 PHE A N 1
ATOM 779 C CA . PHE A 1 105 ? 1.687 0.768 8.527 1.00 94.31 105 PHE A CA 1
ATOM 780 C C . PHE A 1 105 ? 2.082 0.177 7.176 1.00 94.31 105 PHE A C 1
ATOM 782 O O . PHE A 1 105 ? 3.124 0.545 6.643 1.00 94.31 105 PHE A O 1
ATOM 789 N N . LEU A 1 106 ? 1.249 -0.694 6.603 1.00 93.12 106 LEU A N 1
ATOM 790 C CA . LEU A 1 106 ? 1.499 -1.268 5.282 1.00 93.12 106 LEU A CA 1
ATOM 791 C C . LEU A 1 106 ? 1.541 -0.177 4.198 1.00 93.12 106 LEU A C 1
ATOM 793 O O . LEU A 1 106 ? 2.461 -0.145 3.388 1.00 93.12 106 LEU A O 1
ATOM 797 N N . GLY A 1 107 ? 0.592 0.760 4.219 1.00 92.69 107 GLY A N 1
ATOM 798 C CA . GLY A 1 107 ? 0.581 1.907 3.315 1.00 92.69 107 GLY A CA 1
ATOM 799 C C . GLY A 1 107 ? 1.781 2.833 3.523 1.00 92.69 107 GLY A C 1
ATOM 800 O O . GLY A 1 107 ? 2.410 3.237 2.553 1.00 92.69 107 GLY A O 1
ATOM 801 N N . ALA A 1 108 ? 2.167 3.117 4.770 1.00 91.75 108 ALA A N 1
ATOM 802 C CA . ALA A 1 108 ? 3.356 3.919 5.063 1.00 91.75 108 ALA A CA 1
ATOM 803 C C . ALA A 1 108 ? 4.652 3.249 4.570 1.00 91.75 108 ALA A C 1
ATOM 805 O O . ALA A 1 108 ? 5.532 3.940 4.058 1.00 91.75 108 ALA A O 1
ATOM 806 N N . ALA A 1 109 ? 4.751 1.918 4.676 1.00 90.31 109 ALA A N 1
ATOM 807 C CA . ALA A 1 109 ? 5.917 1.159 4.233 1.00 90.31 109 ALA A CA 1
ATOM 808 C C . ALA A 1 109 ? 6.150 1.251 2.716 1.00 90.31 109 ALA A C 1
ATOM 810 O O . ALA A 1 109 ? 7.292 1.277 2.284 1.00 90.31 109 ALA A O 1
ATOM 811 N N . TYR A 1 110 ? 5.097 1.331 1.901 1.00 88.69 110 TYR A N 1
ATOM 812 C CA . TYR A 1 110 ? 5.239 1.406 0.439 1.00 88.69 110 TYR A CA 1
ATOM 813 C C . TYR A 1 110 ? 4.985 2.802 -0.147 1.00 88.69 110 TYR A C 1
ATOM 815 O O . TYR A 1 110 ? 5.373 3.059 -1.281 1.00 88.69 110 TYR A O 1
ATOM 823 N N . GLY A 1 111 ? 4.318 3.688 0.598 1.00 79.75 111 GLY A N 1
ATOM 824 C CA . GLY A 1 111 ? 3.888 5.015 0.139 1.00 79.75 111 GLY A CA 1
ATOM 825 C C . GLY A 1 111 ? 4.811 6.149 0.567 1.00 79.75 111 GLY A C 1
ATOM 826 O O . GLY A 1 111 ? 4.742 7.243 0.018 1.00 79.75 111 GLY A O 1
ATOM 827 N N . THR A 1 112 ? 5.693 5.905 1.534 1.00 72.06 112 THR A N 1
ATOM 828 C CA . THR A 1 112 ? 6.830 6.787 1.790 1.00 72.06 112 THR A CA 1
ATOM 829 C C . THR A 1 112 ? 8.034 6.149 1.111 1.00 72.06 112 THR A C 1
ATOM 831 O O . THR A 1 112 ? 8.290 4.968 1.323 1.00 72.06 112 THR A O 1
ATOM 834 N N . HIS A 1 113 ? 8.784 6.895 0.298 1.00 63.22 113 HIS A N 1
ATOM 835 C CA . HIS A 1 113 ? 9.994 6.433 -0.412 1.00 63.22 113 HIS A CA 1
ATOM 836 C C . HIS A 1 113 ? 11.121 5.893 0.506 1.00 63.22 113 HIS A C 1
ATOM 838 O O . HIS A 1 113 ? 12.260 5.742 0.088 1.00 63.22 113 HIS A O 1
ATOM 844 N N . MET A 1 114 ? 10.836 5.625 1.782 1.00 48.88 114 MET A N 1
ATOM 845 C CA . MET A 1 114 ? 11.759 5.091 2.776 1.00 48.88 114 MET A CA 1
ATOM 846 C C . MET A 1 114 ? 12.126 3.619 2.538 1.00 48.88 114 MET A C 1
ATOM 848 O O . MET A 1 114 ? 13.108 3.161 3.114 1.00 48.88 114 MET A O 1
ATOM 852 N N . PHE A 1 115 ? 11.361 2.887 1.717 1.00 49.19 115 PHE A N 1
ATOM 853 C CA . PHE A 1 115 ? 11.601 1.467 1.420 1.00 49.19 115 PHE A CA 1
ATOM 854 C C . PHE A 1 115 ? 11.551 1.128 -0.085 1.00 49.19 115 PHE A C 1
ATOM 856 O O . PHE A 1 115 ? 11.317 -0.032 -0.432 1.00 49.19 115 PHE A O 1
ATOM 863 N N . SER A 1 116 ? 11.723 2.122 -0.973 1.00 49.12 116 SER A N 1
ATOM 864 C CA . SER A 1 116 ? 11.940 1.880 -2.412 1.00 49.12 116 SER A CA 1
ATOM 865 C C . SER A 1 116 ? 13.402 1.590 -2.700 1.00 49.12 116 SER A C 1
ATOM 867 O O . SER A 1 116 ? 14.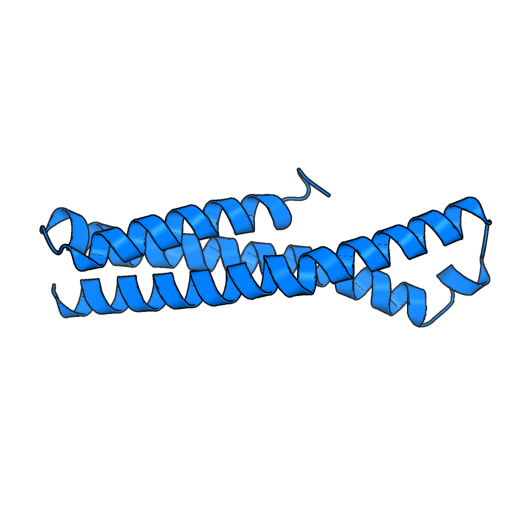229 2.414 -2.243 1.00 49.12 116 SER A O 1
#

Mean predicted aligned error: 4.53 Å

Secondary structure (DSSP, 8-state):
-HHHHHHHHHHHHHHHHHHHHIIIIIHHHHHHHHHHHHHHHHTT-HHHHTSHHHHHHHHHHHHHHHHHHHHHHHHHHHHHHHHHHHHTT-HHHHHHHHHHHHHHHHHHHHHSGGG-

pLDDT: mean 90.55, std 8.28, range [48.88, 96.88]

Solvent-accessible surface area (backbone atoms only — not comparable to full-atom values): 5368 Å² total; per-residue (Å²): 99,71,67,47,14,50,50,7,28,52,38,8,52,51,16,41,54,49,38,48,46,40,65,72,48,33,50,56,50,23,51,52,29,49,51,53,51,53,51,34,61,78,66,67,39,64,68,47,75,77,31,71,63,42,55,52,28,50,52,38,42,49,47,33,26,56,50,16,42,51,18,18,52,37,2,50,50,5,25,64,46,2,48,66,26,28,78,71,70,36,71,62,4,48,54,3,30,54,37,4,51,55,17,24,52,55,9,46,52,51,36,38,81,86,69,113

Foldseek 3Di:
DLVLLVVLLVLLVVLLVLLCCLVPPLVVLLVVLVVVVVVCVVVVPPVCVVDPSNVVSVVSLVCSQVSLLVSLVSLVVSLVSLVVVVVVVPPSSVSSNVSSVVSNVSSCCRNPPPND

Nearest PDB structures (foldseek):
  6mbw-assembly2_B  TM=5.911E-01  e=8.496E+00  Homo sapiens
  1x8z-assembly2_C  TM=3.883E-01  e=9.437E+00  Arabidopsis thaliana

Radius of gyration: 18.36 Å; Cα contacts (8 Å, |Δi|>4): 179; chains: 1; bounding box: 47×17×52 Å